Protein AF-A0A3Q1EPS0-F1 (afdb_monomer_lite)

Organism: NCBI:txid80966

Radius of gyration: 19.18 Å; chains: 1; bounding box: 44×31×56 Å

pLDDT: mean 75.46, std 14.69, range [42.28, 96.38]

InterPro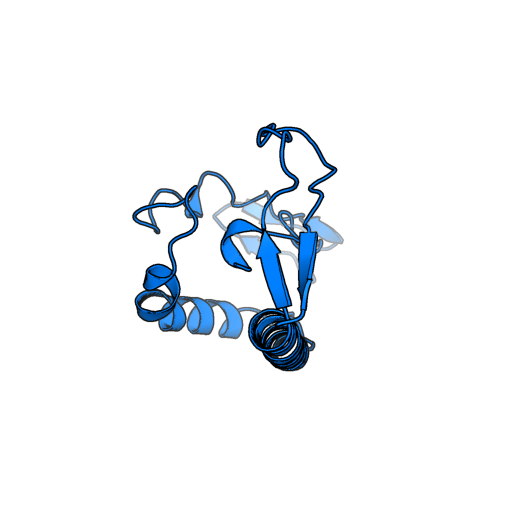 domains:
  IPR001128 Cytochrome P450 [PF00067] (1-113)
  IPR036396 Cytochrome P450 superfamily [G3DSA:1.10.630.10] (1-121)
  IPR036396 Cytochrome P450 superfamily [SSF48264] (2-107)
  IPR050182 Cytochrome P450 family 2 [PTHR24300] (1-102)

Foldseek 3Di:
DCQLPCVPQQPDKDFDCAFDADPNDTHHGGDIDTRDGCLPPPQPVPDPDRNDDDPVVCPPCVVVVVVVQVVDPPDDPCPVVCVVVCVVVVVVQVVFWDWDFDPPDDPDVPDPDGDIDTDGD

Structure (mmCIF, N/CA/C/O backbone):
data_AF-A0A3Q1EPS0-F1
#
_entry.id   AF-A0A3Q1EPS0-F1
#
loop_
_atom_site.group_PDB
_atom_site.id
_atom_site.type_symbol
_atom_site.label_atom_id
_atom_site.label_alt_id
_atom_site.label_comp_id
_atom_site.label_asym_id
_atom_site.label_entity_id
_atom_site.label_seq_id
_atom_site.pdbx_PDB_ins_code
_atom_site.Cartn_x
_atom_site.Cartn_y
_atom_site.Cartn_z
_atom_site.occupancy
_atom_site.B_iso_or_equiv
_atom_site.auth_seq_id
_atom_site.auth_comp_id
_atom_site.auth_asym_id
_atom_site.auth_atom_id
_atom_site.pdbx_PDB_model_num
ATOM 1 N N . ILE A 1 1 ? -4.065 -4.774 2.354 1.00 80.25 1 ILE A N 1
ATOM 2 C CA . ILE A 1 1 ? -4.183 -3.292 2.373 1.00 80.25 1 ILE A CA 1
ATOM 3 C C . ILE A 1 1 ? -3.358 -2.672 1.243 1.00 80.25 1 ILE A C 1
ATOM 5 O O . ILE A 1 1 ? -3.943 -2.051 0.368 1.00 80.25 1 ILE A O 1
ATOM 9 N N . GLN A 1 2 ? -2.041 -2.921 1.183 1.00 83.12 2 GLN A N 1
ATOM 10 C CA . GLN A 1 2 ? -1.134 -2.357 0.162 1.00 83.12 2 GLN A CA 1
ATOM 11 C C . GLN A 1 2 ? -1.601 -2.538 -1.302 1.00 83.12 2 GLN A C 1
ATOM 13 O O . GLN A 1 2 ? -1.490 -1.601 -2.086 1.00 83.12 2 GLN A O 1
ATOM 18 N N . ARG A 1 3 ? -2.182 -3.698 -1.661 1.00 81.81 3 ARG A N 1
ATOM 19 C CA . ARG A 1 3 ? -2.742 -3.963 -3.005 1.00 81.81 3 ARG A CA 1
ATOM 20 C C . ARG A 1 3 ? -3.853 -2.981 -3.386 1.00 81.81 3 ARG A C 1
ATOM 22 O O . ARG A 1 3 ? -3.781 -2.363 -4.440 1.00 81.81 3 ARG A O 1
ATOM 29 N N . LEU A 1 4 ? -4.867 -2.860 -2.527 1.00 80.25 4 LEU A N 1
ATOM 30 C CA . LEU A 1 4 ? -6.042 -2.028 -2.788 1.00 80.25 4 LEU A CA 1
ATOM 31 C C . LEU A 1 4 ? -5.697 -0.535 -2.726 1.00 80.25 4 LEU A C 1
ATOM 33 O O . LEU A 1 4 ? -6.197 0.241 -3.529 1.00 80.25 4 LEU A O 1
ATOM 37 N N . GLY A 1 5 ? -4.805 -0.142 -1.808 1.00 81.69 5 GLY A N 1
ATOM 38 C CA . GLY A 1 5 ? -4.353 1.245 -1.695 1.00 81.69 5 GLY A CA 1
ATOM 39 C C . GLY A 1 5 ? -3.581 1.733 -2.923 1.00 81.69 5 GLY A C 1
ATOM 40 O O . GLY A 1 5 ? -3.704 2.900 -3.272 1.00 81.69 5 GLY A O 1
ATOM 41 N N . ASN A 1 6 ? -2.809 0.851 -3.580 1.00 78.31 6 ASN A N 1
ATOM 42 C CA . ASN A 1 6 ? -2.019 1.126 -4.789 1.00 78.31 6 ASN A CA 1
ATOM 43 C C . ASN A 1 6 ? -1.419 2.549 -4.817 1.00 78.31 6 ASN A C 1
ATOM 45 O O . ASN A 1 6 ? -1.696 3.343 -5.717 1.00 78.31 6 ASN A O 1
ATOM 49 N N . VAL A 1 7 ? -0.636 2.868 -3.781 1.00 83.31 7 VAL A N 1
ATOM 50 C CA . VAL A 1 7 ? -0.164 4.231 -3.471 1.00 83.31 7 VAL A CA 1
ATOM 51 C C . VAL A 1 7 ? 0.796 4.815 -4.513 1.00 83.31 7 VAL A C 1
ATOM 53 O O . VAL A 1 7 ? 0.955 6.028 -4.586 1.00 83.31 7 VAL A O 1
ATOM 56 N N . VAL A 1 8 ? 1.412 3.972 -5.349 1.00 82.12 8 VAL A N 1
ATOM 57 C CA . VAL A 1 8 ? 2.263 4.397 -6.474 1.00 82.12 8 VAL A CA 1
ATOM 58 C C . VAL A 1 8 ? 1.763 3.726 -7.762 1.00 82.12 8 VAL A C 1
ATOM 60 O O . VAL A 1 8 ? 2.400 2.796 -8.261 1.00 82.12 8 VAL A O 1
ATOM 63 N N . PRO A 1 9 ? 0.616 4.163 -8.318 1.00 75.62 9 PRO A N 1
ATOM 64 C CA . PRO A 1 9 ? -0.085 3.428 -9.372 1.00 75.62 9 PRO A CA 1
ATOM 65 C C . PRO A 1 9 ? 0.685 3.369 -10.693 1.00 75.62 9 PRO A C 1
ATOM 67 O O . PRO A 1 9 ? 0.622 2.362 -11.388 1.00 75.62 9 PRO A O 1
ATOM 70 N N . MET A 1 10 ? 1.439 4.418 -11.028 1.00 77.88 10 MET A N 1
ATOM 71 C CA . MET A 1 10 ? 2.246 4.472 -12.254 1.00 77.88 10 MET A CA 1
ATOM 72 C C . MET A 1 10 ? 3.684 3.973 -12.046 1.00 77.88 10 MET A C 1
ATOM 74 O O . MET A 1 10 ? 4.472 3.955 -12.986 1.00 77.88 10 MET A O 1
ATOM 78 N N . GLY A 1 11 ? 4.067 3.588 -10.825 1.00 78.38 11 GLY A N 1
ATOM 79 C CA . GLY A 1 11 ? 5.461 3.287 -10.497 1.00 78.38 11 GLY A CA 1
ATOM 80 C C . GLY A 1 11 ? 6.417 4.457 -10.777 1.00 78.38 11 GLY A C 1
ATOM 81 O O . GLY A 1 11 ? 6.017 5.615 -10.897 1.00 78.38 11 GLY A O 1
ATOM 82 N N . PHE A 1 12 ? 7.707 4.141 -10.897 1.00 81.75 12 PHE A N 1
ATOM 83 C CA . PHE A 1 12 ? 8.740 5.122 -11.230 1.00 81.75 12 PHE A CA 1
ATOM 84 C C . PHE A 1 12 ? 9.115 5.056 -12.718 1.00 81.75 12 PHE A C 1
ATOM 86 O O . PHE A 1 12 ? 9.228 3.945 -13.255 1.00 81.75 12 PHE A O 1
ATOM 93 N N . PRO A 1 13 ? 9.375 6.209 -13.367 1.00 83.69 13 PRO A N 1
ATOM 94 C CA . PRO A 1 13 ? 9.856 6.238 -14.739 1.00 83.69 13 PRO A CA 1
ATOM 95 C C . PRO A 1 13 ? 11.122 5.394 -14.900 1.00 83.69 13 PRO A C 1
ATOM 97 O O . PRO A 1 13 ? 12.066 5.477 -14.107 1.00 83.69 13 PRO A O 1
ATOM 100 N N . LYS A 1 14 ? 11.161 4.592 -15.962 1.00 82.38 14 LYS A N 1
ATOM 101 C CA . LYS A 1 14 ? 12.329 3.801 -16.358 1.00 82.38 14 LYS A CA 1
ATOM 102 C C . LYS A 1 14 ? 12.954 4.416 -17.604 1.00 82.38 14 LYS A C 1
ATOM 104 O O . LYS A 1 14 ? 12.287 5.097 -18.371 1.00 82.38 14 LYS A O 1
ATOM 109 N N . MET A 1 15 ? 14.239 4.171 -17.823 1.00 84.31 15 MET A N 1
ATOM 110 C CA . MET A 1 15 ? 14.938 4.600 -19.035 1.00 84.31 15 MET A CA 1
ATOM 111 C C . MET A 1 15 ? 15.750 3.434 -19.581 1.00 84.31 15 MET A C 1
ATOM 113 O O . MET A 1 15 ? 16.430 2.742 -18.818 1.00 84.31 15 MET A O 1
ATOM 117 N N . ALA A 1 16 ? 15.674 3.219 -20.894 1.00 84.38 16 ALA A N 1
ATOM 118 C CA . ALA A 1 16 ? 16.462 2.196 -21.562 1.00 84.38 16 ALA A CA 1
ATOM 119 C C . ALA A 1 16 ? 17.945 2.597 -21.585 1.00 84.38 16 ALA A C 1
ATOM 121 O O . ALA A 1 16 ? 18.313 3.664 -22.077 1.00 84.38 16 ALA A O 1
ATOM 122 N N . SER A 1 17 ? 18.805 1.728 -21.043 1.00 85.00 17 SER A N 1
ATOM 123 C CA . SER A 1 17 ? 20.262 1.932 -21.043 1.00 85.00 17 SER A CA 1
ATOM 124 C C . SER A 1 17 ? 20.893 1.655 -22.413 1.00 85.00 17 SER A C 1
ATOM 126 O O . SER A 1 17 ? 21.960 2.189 -22.717 1.00 85.00 17 SER A O 1
ATOM 128 N N . LYS A 1 18 ? 20.225 0.842 -23.235 1.00 88.19 18 LYS A N 1
ATOM 129 C CA . LYS A 1 18 ? 20.575 0.502 -24.614 1.00 88.19 18 LYS A CA 1
ATOM 130 C C . LYS A 1 18 ? 19.299 0.273 -25.417 1.00 88.19 18 LYS A C 1
ATOM 132 O O . LYS A 1 18 ? 18.254 0.010 -24.818 1.00 88.19 18 LYS A O 1
ATOM 137 N N . ASP A 1 19 ? 19.416 0.329 -26.735 1.00 90.50 19 ASP A N 1
ATOM 138 C CA . ASP A 1 19 ? 18.331 -0.026 -27.644 1.00 90.50 19 ASP A CA 1
ATOM 139 C C . ASP A 1 19 ? 17.860 -1.449 -27.335 1.00 90.50 19 ASP A C 1
ATOM 141 O O . ASP A 1 19 ? 18.661 -2.381 -27.207 1.00 90.50 19 ASP A O 1
ATOM 145 N N . SER A 1 20 ? 16.560 -1.603 -27.114 1.00 86.94 20 SER A N 1
ATOM 146 C CA . SER A 1 20 ? 15.974 -2.867 -26.676 1.00 86.94 20 SER A CA 1
ATOM 147 C C . SER A 1 20 ? 14.589 -3.047 -27.269 1.00 86.94 20 SER A C 1
ATOM 149 O O . SER A 1 20 ? 13.907 -2.071 -27.562 1.00 86.94 20 SER A O 1
ATOM 151 N N . THR A 1 21 ? 14.168 -4.296 -27.439 1.00 86.06 21 THR A N 1
ATOM 152 C CA . THR A 1 21 ? 12.806 -4.614 -27.874 1.00 86.06 21 THR A CA 1
ATOM 153 C C . THR A 1 21 ? 12.053 -5.203 -26.693 1.00 86.06 21 THR A C 1
ATOM 155 O O . THR A 1 21 ? 12.538 -6.145 -26.065 1.00 86.06 21 THR A O 1
ATOM 158 N N . LEU A 1 22 ? 10.887 -4.648 -26.370 1.00 80.44 22 LEU A N 1
ATOM 159 C CA . LEU A 1 22 ? 10.027 -5.120 -25.286 1.00 80.44 22 LEU A CA 1
ATOM 160 C C . LEU A 1 22 ? 8.612 -5.315 -25.827 1.00 80.44 22 LEU A C 1
ATOM 162 O O . LEU A 1 22 ? 8.025 -4.382 -26.367 1.00 80.44 22 LEU A O 1
ATOM 166 N N . GLY A 1 23 ? 8.066 -6.528 -25.699 1.00 78.25 23 GLY A N 1
ATOM 167 C CA . GLY A 1 23 ? 6.697 -6.829 -26.143 1.00 78.25 23 GLY A CA 1
ATOM 168 C C . GLY A 1 23 ? 6.445 -6.563 -27.633 1.00 78.25 23 GLY A C 1
ATOM 169 O O . GLY A 1 23 ? 5.347 -6.159 -27.992 1.00 78.25 23 GLY A O 1
ATOM 170 N N . GLY A 1 24 ? 7.469 -6.718 -28.481 1.00 84.38 24 GLY A N 1
ATOM 171 C CA . GLY A 1 24 ? 7.402 -6.420 -29.919 1.00 84.38 24 GLY A CA 1
ATOM 172 C C . GLY A 1 24 ? 7.672 -4.957 -30.300 1.00 84.38 24 GLY A C 1
ATOM 173 O O . GLY A 1 24 ? 7.784 -4.658 -31.483 1.00 84.38 24 GLY A O 1
ATOM 174 N N . TYR A 1 25 ? 7.842 -4.051 -29.330 1.00 84.06 25 TYR A N 1
ATOM 175 C CA . TYR A 1 25 ? 8.111 -2.632 -29.580 1.00 84.06 25 TYR A CA 1
ATOM 176 C C . TYR A 1 25 ? 9.592 -2.294 -29.420 1.00 84.06 25 TYR A C 1
ATOM 178 O O . TYR A 1 25 ? 10.215 -2.669 -28.423 1.00 84.06 25 TYR A O 1
ATOM 186 N N . PHE A 1 26 ? 10.141 -1.529 -30.367 1.00 89.25 26 PHE A N 1
ATOM 187 C CA . PHE A 1 26 ? 11.502 -1.002 -30.284 1.00 89.25 26 PHE A CA 1
ATOM 188 C C . PHE A 1 26 ? 11.570 0.214 -29.345 1.00 89.25 26 PHE A C 1
ATOM 190 O O . PHE A 1 26 ? 10.859 1.206 -29.522 1.00 89.25 26 PHE A O 1
ATOM 197 N N . ILE A 1 27 ? 12.442 0.141 -28.339 1.00 87.06 27 ILE A N 1
ATOM 198 C CA . ILE A 1 27 ? 12.685 1.184 -27.343 1.00 87.06 27 ILE A CA 1
ATOM 199 C C . ILE A 1 27 ? 14.120 1.696 -27.521 1.00 87.06 27 ILE A C 1
ATOM 201 O O . ILE A 1 27 ? 15.063 0.985 -27.153 1.00 87.06 27 ILE A O 1
ATOM 205 N N . PRO A 1 28 ? 14.303 2.925 -28.037 1.00 87.56 28 PRO A N 1
ATOM 206 C CA . PRO A 1 28 ? 15.626 3.503 -28.192 1.00 87.56 28 PRO A CA 1
ATOM 207 C C . PRO A 1 28 ? 16.228 3.887 -26.836 1.00 87.56 28 PRO A C 1
ATOM 209 O O . PRO A 1 28 ? 15.529 4.275 -25.890 1.00 87.56 28 PRO A O 1
ATOM 212 N N . LYS A 1 29 ? 17.556 3.820 -26.761 1.00 83.25 29 LYS A N 1
ATOM 213 C CA . LYS A 1 29 ? 18.377 4.381 -25.689 1.00 83.25 29 LYS A CA 1
ATOM 214 C C . LYS A 1 29 ? 17.977 5.844 -25.494 1.00 83.25 29 LYS A C 1
ATOM 216 O O . LYS A 1 29 ? 17.747 6.547 -26.464 1.00 83.25 29 LYS A O 1
ATOM 221 N N . VAL A 1 30 ? 17.874 6.285 -24.240 1.00 78.38 30 VAL A N 1
ATOM 222 C CA . VAL A 1 30 ? 17.384 7.611 -23.786 1.00 78.38 30 VAL A CA 1
ATOM 223 C C . VAL A 1 30 ? 15.867 7.829 -23.739 1.00 78.38 30 VAL A C 1
ATOM 225 O O . VAL A 1 30 ? 15.426 8.803 -23.124 1.00 78.38 30 VAL A O 1
ATOM 228 N N . LYS A 1 31 ? 15.036 6.924 -24.272 1.00 79.00 31 LYS A N 1
ATOM 229 C CA . LYS A 1 31 ? 13.581 7.051 -24.100 1.00 79.00 31 LYS A CA 1
ATOM 230 C C . LYS A 1 31 ? 13.184 6.716 -22.660 1.00 79.00 31 LYS A C 1
ATOM 232 O O . LYS A 1 31 ? 13.464 5.623 -22.159 1.00 79.00 31 LYS A O 1
ATOM 237 N N . LYS A 1 32 ? 12.525 7.669 -21.991 1.00 76.75 32 LYS A N 1
ATOM 238 C CA . LYS A 1 32 ? 11.848 7.430 -20.712 1.00 76.75 32 LYS A CA 1
ATOM 239 C C . LYS A 1 32 ? 10.545 6.684 -20.992 1.00 76.75 32 LYS A C 1
ATOM 241 O O . LYS A 1 32 ? 9.765 7.097 -21.845 1.00 76.75 32 LYS A O 1
ATOM 246 N N . TYR A 1 33 ? 10.330 5.593 -20.278 1.00 76.50 33 TYR A N 1
ATOM 247 C CA . TYR A 1 33 ? 9.107 4.810 -20.299 1.00 76.50 33 TYR A CA 1
ATOM 248 C C . TYR A 1 33 ? 8.464 4.887 -18.917 1.00 76.50 33 TYR A C 1
ATOM 250 O O . TYR A 1 33 ? 9.073 4.484 -17.920 1.00 76.50 33 TYR A O 1
ATOM 258 N N . GLN A 1 34 ? 7.246 5.417 -18.866 1.00 76.19 34 GLN A N 1
ATOM 259 C CA . GLN A 1 34 ? 6.404 5.349 -17.683 1.00 76.19 34 GLN A CA 1
ATOM 260 C C . GLN A 1 34 ? 5.527 4.096 -17.801 1.00 76.19 34 GLN A C 1
ATOM 262 O O . GLN A 1 34 ? 4.894 3.919 -18.840 1.00 76.19 34 GLN A O 1
ATOM 267 N N . PRO A 1 35 ? 5.491 3.220 -16.786 1.00 68.06 35 PRO A N 1
ATOM 268 C CA . PRO A 1 35 ? 4.505 2.151 -16.744 1.00 68.06 35 PRO A CA 1
ATOM 269 C C . PRO A 1 35 ? 3.093 2.741 -16.692 1.00 68.06 35 PRO A C 1
ATOM 271 O O . PRO A 1 35 ? 2.805 3.577 -15.831 1.00 68.06 35 PRO A O 1
ATOM 274 N N . ASP A 1 36 ? 2.212 2.277 -17.574 1.00 65.44 36 ASP A N 1
ATOM 275 C CA . ASP A 1 36 ? 0.784 2.563 -17.453 1.00 65.44 36 ASP A CA 1
ATOM 276 C C . ASP A 1 36 ? 0.237 1.913 -16.176 1.00 65.44 36 ASP A C 1
ATOM 278 O O . ASP A 1 36 ? 0.684 0.838 -15.762 1.00 65.44 36 ASP A O 1
ATOM 282 N N . SER A 1 37 ? -0.731 2.574 -15.536 1.00 58.81 37 SER A N 1
ATOM 283 C CA . SER A 1 37 ? -1.355 2.067 -14.312 1.00 58.81 37 SER A CA 1
ATOM 284 C C . SER A 1 37 ? -1.954 0.676 -14.563 1.00 58.81 37 SER A C 1
ATOM 286 O O . SER A 1 37 ? -2.840 0.538 -15.408 1.00 58.81 37 SER A O 1
ATOM 288 N N . PRO A 1 38 ? -1.551 -0.366 -13.813 1.00 55.34 38 PRO A N 1
ATOM 289 C CA . PRO A 1 38 ? -2.049 -1.722 -14.021 1.00 55.34 38 PRO A CA 1
ATOM 290 C C . PRO A 1 38 ? -3.478 -1.937 -13.496 1.00 55.34 38 PRO A C 1
ATOM 292 O O . PRO A 1 38 ? -3.920 -3.086 -13.470 1.00 55.34 38 PRO A O 1
ATOM 295 N N . ARG A 1 39 ? -4.182 -0.877 -13.048 1.00 52.38 39 ARG A N 1
ATOM 296 C CA . ARG A 1 39 ? -5.470 -0.972 -12.330 1.00 52.38 39 ARG A CA 1
ATOM 297 C C . ARG A 1 39 ? -6.486 -1.867 -13.037 1.00 52.38 39 ARG A C 1
ATOM 299 O O . ARG A 1 39 ? -7.078 -2.696 -12.361 1.00 52.38 39 ARG A O 1
ATOM 306 N N . ASP A 1 40 ? -6.585 -1.796 -14.362 1.00 50.16 40 ASP A N 1
ATOM 307 C CA . ASP A 1 40 ? -7.703 -2.449 -15.053 1.00 50.16 40 ASP A CA 1
ATOM 308 C C . ASP A 1 40 ? -7.323 -3.768 -15.744 1.00 50.16 40 ASP A C 1
ATOM 310 O O . ASP A 1 40 ? -8.129 -4.691 -15.811 1.00 50.16 40 ASP A O 1
ATOM 314 N N . LYS A 1 41 ? -6.088 -3.905 -16.250 1.00 50.25 41 LYS A N 1
ATOM 315 C CA . LYS A 1 41 ? -5.743 -5.013 -17.169 1.00 50.25 41 LYS A CA 1
ATOM 316 C C . LYS A 1 41 ? -5.133 -6.245 -16.500 1.00 50.25 41 LYS A C 1
ATOM 318 O O . LYS A 1 41 ? -5.389 -7.357 -16.947 1.00 50.25 41 LYS A O 1
ATOM 323 N N . CYS A 1 42 ? -4.340 -6.071 -15.443 1.00 53.31 42 CYS A N 1
ATOM 324 C CA . CYS A 1 42 ? -3.726 -7.203 -14.734 1.00 53.31 42 CYS A CA 1
ATOM 325 C C . CYS A 1 42 ? -4.574 -7.681 -13.551 1.00 53.31 42 CYS A C 1
ATOM 327 O O . CYS A 1 42 ? -4.484 -8.841 -13.169 1.00 53.31 42 CYS A O 1
ATOM 329 N N . GLN A 1 43 ? -5.402 -6.811 -12.961 1.00 58.00 43 GLN A N 1
ATOM 330 C CA . GLN A 1 43 ? -6.101 -7.161 -11.723 1.00 58.00 43 GLN A CA 1
ATOM 331 C C . GLN A 1 43 ? -7.330 -8.055 -11.939 1.00 58.00 43 GLN A C 1
ATOM 333 O O . GLN A 1 43 ? -7.571 -8.937 -11.120 1.00 58.00 43 GLN A O 1
ATOM 338 N N . ALA A 1 44 ? -8.081 -7.873 -13.030 1.00 61.03 44 ALA A N 1
ATOM 339 C CA . ALA A 1 44 ? -9.336 -8.598 -13.250 1.00 61.03 44 ALA A CA 1
ATOM 340 C C . ALA A 1 44 ? -9.145 -10.105 -13.501 1.00 61.03 44 ALA A C 1
ATOM 342 O O . ALA A 1 44 ? -9.943 -10.910 -13.037 1.00 61.03 44 ALA A O 1
ATOM 343 N N . ASN A 1 45 ? -8.070 -10.494 -14.193 1.00 65.12 45 ASN A N 1
ATOM 344 C CA . ASN A 1 45 ? -7.819 -11.898 -14.542 1.00 65.12 45 ASN A CA 1
ATOM 345 C C . ASN A 1 45 ? -7.039 -12.668 -13.465 1.00 65.12 45 ASN A C 1
ATOM 347 O O . ASN A 1 45 ? -6.965 -13.892 -13.525 1.00 65.12 45 ASN A O 1
ATOM 351 N N . GLU A 1 46 ? -6.425 -11.970 -12.507 1.00 67.69 46 GLU A N 1
ATOM 352 C CA . GLU A 1 46 ? -5.554 -12.583 -11.495 1.00 67.69 46 GLU A CA 1
ATOM 353 C C . GLU A 1 46 ? -6.193 -12.674 -10.105 1.00 67.69 46 GLU A C 1
ATOM 355 O O . GLU A 1 46 ? -5.713 -13.448 -9.282 1.00 67.69 46 GLU A O 1
ATOM 360 N N . TRP A 1 47 ? -7.251 -11.906 -9.819 1.00 71.88 47 TRP A N 1
ATOM 361 C CA . TRP A 1 47 ? -7.840 -11.814 -8.481 1.00 71.88 47 TRP A CA 1
ATOM 362 C C . TRP A 1 47 ? -9.349 -12.057 -8.521 1.00 71.88 47 TRP A C 1
ATOM 364 O O . TRP A 1 47 ? -10.050 -11.420 -9.298 1.00 71.88 47 TRP A O 1
ATOM 374 N N . ALA A 1 48 ? -9.861 -12.908 -7.625 1.00 77.62 48 ALA A N 1
ATOM 375 C CA . ALA A 1 48 ? -11.294 -13.221 -7.549 1.00 77.62 48 ALA A CA 1
ATOM 376 C C . ALA A 1 48 ? -12.158 -11.981 -7.246 1.00 77.62 48 ALA A C 1
ATOM 378 O O . ALA A 1 48 ? -13.222 -11.796 -7.828 1.00 77.62 48 ALA A O 1
ATOM 379 N N . THR A 1 49 ? -11.685 -11.106 -6.351 1.00 81.88 49 THR A N 1
ATOM 380 C CA . THR A 1 49 ? -12.329 -9.822 -6.024 1.00 81.88 49 THR A CA 1
ATOM 381 C C . THR A 1 49 ? -11.324 -8.662 -6.145 1.00 81.88 49 THR A C 1
ATOM 383 O O . THR A 1 49 ? -10.686 -8.295 -5.148 1.00 81.88 49 THR A O 1
ATOM 386 N N . PRO A 1 50 ? -11.120 -8.092 -7.349 1.00 76.12 50 PRO A N 1
ATOM 387 C CA . PRO A 1 50 ? -10.071 -7.100 -7.592 1.00 76.12 50 PRO A CA 1
ATOM 388 C C . PRO A 1 50 ? -10.350 -5.767 -6.887 1.00 76.12 50 PRO A C 1
ATOM 390 O O . PRO A 1 50 ? -9.456 -5.230 -6.231 1.00 76.12 50 PRO A O 1
ATOM 393 N N . ASP A 1 51 ? -11.591 -5.288 -6.904 1.00 81.12 51 ASP A N 1
ATOM 394 C CA . ASP A 1 51 ? -11.949 -3.977 -6.341 1.00 81.12 51 ASP A CA 1
ATOM 395 C C . ASP A 1 51 ? -12.281 -4.008 -4.845 1.00 81.12 51 ASP A C 1
ATOM 397 O O . ASP A 1 51 ? -12.424 -2.966 -4.206 1.00 81.12 51 ASP A O 1
ATOM 401 N N . ALA A 1 52 ? -12.386 -5.203 -4.259 1.00 83.44 52 ALA A N 1
ATOM 402 C CA . ALA A 1 52 ? -12.720 -5.370 -2.853 1.00 83.44 52 ALA A CA 1
ATOM 403 C C . ALA A 1 52 ? -11.477 -5.621 -1.990 1.00 83.44 52 ALA A C 1
ATOM 405 O O . ALA A 1 52 ? -10.503 -6.273 -2.391 1.00 83.44 52 ALA A O 1
ATOM 406 N N . PHE A 1 53 ? -11.530 -5.137 -0.749 1.00 84.69 53 PHE A N 1
ATOM 407 C CA . PHE A 1 53 ? -10.586 -5.563 0.274 1.00 84.69 53 PHE A CA 1
ATOM 408 C C . PHE A 1 53 ? -10.920 -6.998 0.694 1.00 84.69 53 PHE A C 1
ATOM 410 O O . PHE A 1 53 ? -11.922 -7.226 1.362 1.00 84.69 53 PHE A O 1
ATOM 417 N N . ASN A 1 54 ? -10.065 -7.946 0.308 1.00 84.12 54 ASN A N 1
ATOM 418 C CA . ASN A 1 54 ? -10.167 -9.349 0.694 1.00 84.12 54 ASN A CA 1
ATOM 419 C C . ASN A 1 54 ? -8.844 -9.793 1.360 1.00 84.12 54 ASN A C 1
ATOM 421 O O . ASN A 1 54 ? -7.800 -9.745 0.695 1.00 84.12 54 ASN A O 1
ATOM 425 N N . PRO A 1 55 ? -8.840 -10.156 2.657 1.00 82.62 55 PRO A N 1
ATOM 426 C CA . PRO A 1 55 ? -7.635 -10.591 3.361 1.00 82.62 55 PRO A CA 1
ATOM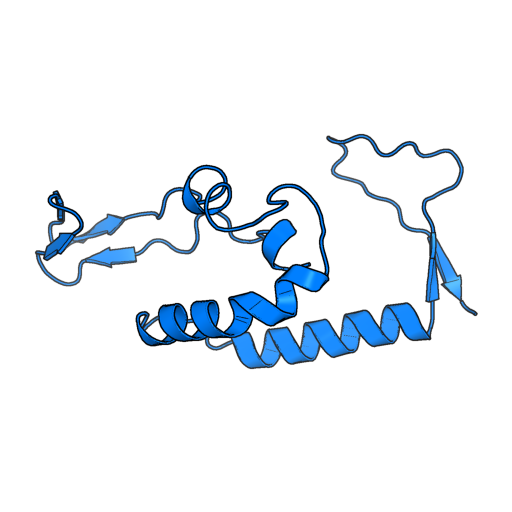 427 C C . PRO A 1 55 ? -7.092 -11.948 2.880 1.00 82.62 55 PRO A C 1
ATOM 429 O O . PRO A 1 55 ? -5.874 -12.129 2.918 1.00 82.62 55 PRO A O 1
ATOM 432 N N . ASP A 1 56 ? -7.929 -12.841 2.342 1.00 82.56 56 ASP A N 1
ATOM 433 C CA . ASP A 1 56 ? -7.528 -14.194 1.907 1.00 82.56 56 ASP A CA 1
ATOM 434 C C . ASP A 1 56 ? -6.569 -14.171 0.707 1.00 82.56 56 ASP A C 1
ATOM 436 O O . ASP A 1 56 ? -5.762 -15.077 0.495 1.00 82.56 56 ASP A O 1
ATOM 440 N N . HIS A 1 57 ? -6.568 -13.066 -0.040 1.00 77.75 57 HIS A N 1
ATOM 441 C CA . HIS A 1 57 ? -5.651 -12.809 -1.150 1.00 77.75 57 HIS A CA 1
ATOM 442 C C . HIS A 1 57 ? -4.168 -12.707 -0.732 1.00 77.75 57 HIS A C 1
ATOM 444 O O . HIS A 1 57 ? -3.293 -12.630 -1.596 1.00 77.75 57 HIS A O 1
ATOM 450 N N . GLN A 1 58 ? -3.850 -12.680 0.567 1.00 69.56 58 GLN A N 1
ATOM 451 C CA . GLN A 1 58 ? -2.464 -12.633 1.045 1.00 69.56 58 GLN A CA 1
ATOM 452 C C . GLN A 1 58 ? -1.741 -13.986 0.961 1.00 69.56 58 GLN A C 1
ATOM 454 O O . GLN A 1 58 ? -0.525 -13.990 0.789 1.00 69.56 58 GLN A O 1
ATOM 459 N N . GLY A 1 59 ? -2.459 -15.112 1.067 1.00 58.78 59 GLY A N 1
ATOM 460 C CA . GLY A 1 59 ? -1.854 -16.445 1.189 1.00 58.78 59 GLY A CA 1
ATOM 461 C C . GLY A 1 59 ? -1.450 -17.089 -0.141 1.00 58.78 59 GLY A C 1
ATOM 462 O O . GLY A 1 59 ? -0.339 -17.589 -0.267 1.00 58.78 59 GLY A O 1
ATOM 463 N N . SER A 1 60 ? -2.319 -17.048 -1.155 1.00 53.91 60 SER A N 1
ATOM 464 C CA . SER A 1 60 ? -2.150 -17.815 -2.404 1.00 53.91 60 SER A CA 1
ATOM 465 C C . SER A 1 60 ? -1.275 -17.140 -3.470 1.00 53.91 60 SER A C 1
ATOM 467 O O . SER A 1 60 ? -0.711 -17.815 -4.324 1.00 53.91 60 SER A O 1
ATOM 469 N N . HIS A 1 61 ? -1.126 -15.812 -3.434 1.00 53.12 61 HIS A N 1
ATOM 470 C CA . HIS A 1 61 ? -0.383 -15.044 -4.448 1.00 53.12 61 HIS A CA 1
ATOM 471 C C . HIS A 1 61 ? 0.941 -14.445 -3.944 1.00 53.12 61 HIS A C 1
ATOM 473 O O . HIS A 1 61 ? 1.669 -13.808 -4.718 1.00 53.12 61 HIS A O 1
ATOM 479 N N . ALA A 1 62 ? 1.291 -14.659 -2.670 1.00 50.44 62 ALA A N 1
ATOM 480 C CA . ALA A 1 62 ? 2.575 -14.234 -2.113 1.00 50.44 62 ALA A CA 1
ATOM 481 C C . ALA A 1 62 ? 3.761 -14.844 -2.883 1.00 50.44 62 ALA A C 1
ATOM 483 O O . ALA A 1 62 ? 4.719 -14.129 -3.177 1.00 50.44 62 ALA A O 1
ATOM 484 N N . GLU A 1 63 ? 3.659 -16.107 -3.309 1.00 46.00 63 GLU A N 1
ATOM 485 C CA . GLU A 1 63 ? 4.698 -16.794 -4.093 1.00 46.00 63 GLU A CA 1
ATOM 486 C C . GLU A 1 63 ? 4.951 -16.143 -5.463 1.00 46.00 63 GLU A C 1
ATOM 488 O O . GLU A 1 63 ? 6.096 -15.998 -5.892 1.00 46.00 63 GLU A O 1
ATOM 493 N N . ARG A 1 64 ? 3.911 -15.645 -6.143 1.00 50.44 64 ARG A N 1
ATOM 494 C CA . ARG A 1 64 ? 4.055 -15.039 -7.481 1.00 50.44 64 ARG A CA 1
ATOM 495 C C . ARG A 1 64 ? 4.607 -13.610 -7.429 1.00 50.44 64 ARG A C 1
ATOM 497 O O . ARG A 1 64 ? 5.374 -13.207 -8.304 1.00 50.44 64 ARG A O 1
ATOM 504 N N . SER A 1 65 ? 4.277 -12.862 -6.373 1.00 51.69 65 SER A N 1
ATOM 505 C CA . SER A 1 65 ? 4.867 -11.544 -6.081 1.00 51.69 65 SER A CA 1
ATOM 506 C C . SER A 1 65 ? 6.385 -11.632 -5.878 1.00 51.69 65 SER A C 1
ATOM 508 O O . SER A 1 65 ? 7.122 -10.765 -6.350 1.00 51.69 65 SER A O 1
ATOM 510 N N . ILE A 1 66 ? 6.868 -12.703 -5.239 1.00 46.84 66 ILE A N 1
ATOM 511 C CA . ILE A 1 66 ? 8.301 -12.949 -5.025 1.00 46.84 66 ILE A CA 1
ATOM 512 C C . ILE A 1 66 ? 9.022 -13.163 -6.366 1.00 46.84 66 ILE A C 1
ATOM 514 O O . ILE A 1 66 ? 10.067 -12.555 -6.598 1.00 46.84 66 ILE A O 1
ATOM 518 N N . ASN A 1 67 ? 8.419 -13.907 -7.296 1.00 42.28 67 ASN A N 1
ATOM 519 C CA . ASN A 1 67 ? 9.012 -14.186 -8.609 1.00 42.28 67 ASN A CA 1
ATOM 520 C C . ASN A 1 67 ? 9.166 -12.929 -9.486 1.00 42.28 67 ASN A C 1
ATOM 522 O O . ASN A 1 67 ? 10.180 -12.762 -10.163 1.00 42.28 67 ASN A O 1
ATOM 526 N N . ASN A 1 68 ? 8.224 -11.983 -9.414 1.00 48.91 68 ASN A N 1
ATOM 527 C CA . ASN A 1 68 ? 8.331 -10.711 -10.143 1.00 48.91 68 ASN A CA 1
ATOM 528 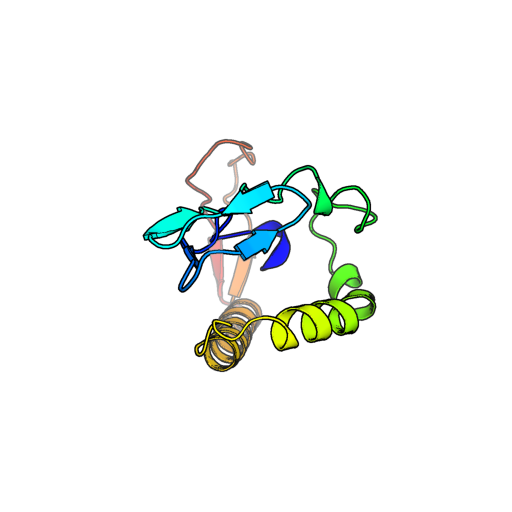C C . ASN A 1 68 ? 9.366 -9.746 -9.534 1.00 48.91 68 ASN A C 1
ATOM 530 O O . ASN A 1 68 ? 9.957 -8.939 -10.255 1.00 48.91 68 ASN A O 1
ATOM 534 N N . ARG A 1 69 ? 9.622 -9.824 -8.220 1.00 49.81 69 ARG A N 1
ATOM 535 C CA . ARG A 1 69 ? 10.645 -9.001 -7.544 1.00 49.81 69 ARG A CA 1
ATOM 536 C C . ARG A 1 69 ? 12.057 -9.398 -7.949 1.00 49.81 69 ARG A C 1
ATOM 538 O O . ARG A 1 69 ? 12.897 -8.521 -8.131 1.00 49.81 69 ARG A O 1
ATOM 545 N N . LEU A 1 70 ? 12.292 -10.696 -8.143 1.00 45.38 70 LEU A N 1
ATOM 546 C CA . LEU A 1 70 ? 13.582 -11.233 -8.584 1.00 45.38 70 LEU A CA 1
ATOM 547 C C . LEU A 1 70 ? 13.944 -10.805 -10.019 1.00 45.38 70 LEU A C 1
ATOM 549 O O . LEU A 1 70 ? 15.123 -10.734 -10.357 1.00 45.38 70 LEU A O 1
ATOM 553 N N . LEU A 1 71 ? 12.958 -10.440 -10.848 1.00 52.38 71 LEU A N 1
ATOM 554 C CA . LEU A 1 71 ? 13.184 -9.960 -12.217 1.00 52.38 71 LEU A CA 1
ATOM 555 C C . LEU A 1 71 ? 13.592 -8.478 -12.309 1.00 52.38 71 LEU A C 1
ATOM 557 O O . LEU A 1 71 ? 14.012 -8.020 -13.374 1.00 52.38 71 LEU A O 1
ATOM 561 N N . CYS A 1 72 ? 13.477 -7.698 -11.228 1.00 61.81 72 CYS A N 1
ATOM 562 C CA . CYS A 1 72 ? 13.674 -6.250 -11.270 1.00 61.81 72 CYS A CA 1
ATOM 563 C C . CYS A 1 72 ? 14.876 -5.809 -10.423 1.00 61.81 72 CYS A C 1
ATOM 565 O O . CYS A 1 72 ? 14.792 -5.705 -9.204 1.00 61.81 72 CYS A O 1
ATOM 567 N N . LYS A 1 73 ? 15.977 -5.412 -11.080 1.00 69.25 73 LYS A N 1
ATOM 568 C CA . LYS A 1 73 ? 17.174 -4.840 -10.421 1.00 69.25 73 LYS A CA 1
ATOM 569 C C . LYS A 1 73 ? 16.907 -3.555 -9.614 1.00 69.25 73 LYS A C 1
ATOM 571 O O . LYS A 1 73 ? 17.784 -3.103 -8.890 1.00 69.25 73 LYS A O 1
ATOM 576 N N . ARG A 1 74 ? 15.729 -2.938 -9.768 1.00 76.00 74 ARG A N 1
ATOM 577 C CA . ARG A 1 74 ? 15.303 -1.714 -9.066 1.00 76.00 74 ARG A CA 1
ATOM 578 C C . ARG A 1 74 ? 14.091 -1.964 -8.163 1.00 76.00 74 ARG A C 1
ATOM 580 O O . ARG A 1 74 ? 13.165 -1.156 -8.138 1.00 76.00 74 ARG A O 1
ATOM 587 N N . VAL A 1 75 ? 14.054 -3.107 -7.477 1.00 80.69 75 VAL A N 1
ATOM 588 C CA . VAL A 1 75 ? 13.075 -3.330 -6.403 1.00 80.69 75 VAL A CA 1
ATOM 589 C C . VAL A 1 75 ? 13.310 -2.323 -5.268 1.00 80.69 75 VAL A C 1
ATOM 591 O O . VAL A 1 75 ? 14.428 -1.841 -5.079 1.00 80.69 75 VAL A O 1
ATOM 594 N N . CYS A 1 76 ? 12.252 -1.962 -4.539 1.00 83.56 76 CYS A N 1
ATOM 595 C CA . CYS A 1 76 ? 12.348 -0.998 -3.447 1.00 83.56 76 CYS A CA 1
ATOM 596 C C . CYS A 1 76 ? 13.273 -1.533 -2.346 1.00 83.56 76 CYS A C 1
ATOM 598 O O . CYS A 1 76 ? 12.935 -2.502 -1.670 1.00 83.56 76 CYS A O 1
ATOM 600 N N . ILE A 1 77 ? 14.419 -0.880 -2.133 1.00 89.31 77 ILE A N 1
ATOM 601 C CA . ILE A 1 77 ? 15.357 -1.248 -1.061 1.00 89.31 77 ILE A CA 1
ATOM 602 C C . ILE A 1 77 ? 14.716 -1.110 0.329 1.00 89.31 77 ILE A C 1
ATOM 604 O O . ILE A 1 77 ? 14.997 -1.895 1.232 1.00 89.31 77 ILE A O 1
ATOM 608 N N . GLY A 1 78 ? 13.788 -0.158 0.471 1.00 88.62 78 GLY A N 1
ATOM 609 C CA . GLY A 1 78 ? 13.016 0.077 1.687 1.00 88.62 78 GLY A CA 1
ATOM 610 C C . GLY A 1 78 ? 11.899 -0.934 1.928 1.00 88.62 78 GLY A C 1
ATOM 611 O O . GLY A 1 78 ? 11.194 -0.807 2.917 1.00 88.62 78 GLY A O 1
ATOM 612 N N . GLU A 1 79 ? 11.709 -1.941 1.071 1.00 87.00 79 GLU A N 1
ATOM 613 C CA . GLU A 1 79 ? 10.608 -2.894 1.217 1.00 87.00 79 GLU A CA 1
ATOM 614 C C . GLU A 1 79 ? 10.596 -3.589 2.589 1.00 87.00 79 GLU A C 1
ATOM 616 O O . GLU A 1 79 ? 9.549 -3.681 3.234 1.00 87.00 79 GLU A O 1
ATOM 621 N N . ARG A 1 80 ? 11.749 -4.091 3.041 1.00 86.88 80 ARG A N 1
ATOM 622 C CA . ARG A 1 80 ? 11.828 -4.804 4.324 1.00 86.88 80 ARG A CA 1
ATOM 623 C C . ARG A 1 80 ? 11.486 -3.879 5.489 1.00 86.88 80 ARG A C 1
ATOM 625 O O . ARG A 1 80 ? 10.758 -4.291 6.387 1.00 86.88 80 ARG A O 1
ATOM 632 N N . LEU A 1 81 ? 11.974 -2.640 5.430 1.00 94.12 81 LEU A N 1
ATOM 633 C CA . LEU A 1 81 ? 11.696 -1.613 6.428 1.00 94.12 81 LEU A CA 1
ATOM 634 C C . LEU A 1 81 ? 10.209 -1.246 6.429 1.00 94.12 81 LEU A C 1
ATOM 636 O O . LEU A 1 81 ? 9.557 -1.372 7.457 1.00 94.12 81 LEU A O 1
ATOM 640 N N . ALA A 1 82 ? 9.643 -0.932 5.263 1.00 89.94 82 ALA A N 1
ATOM 641 C CA . ALA A 1 82 ? 8.234 -0.586 5.115 1.00 89.94 82 ALA A CA 1
ATOM 642 C C . ALA A 1 82 ? 7.296 -1.714 5.578 1.00 89.94 82 ALA A C 1
ATOM 644 O O . ALA A 1 82 ? 6.231 -1.444 6.124 1.00 89.94 82 ALA A O 1
ATOM 645 N N . ARG A 1 83 ? 7.669 -2.990 5.386 1.00 89.00 83 ARG A N 1
ATOM 646 C CA . ARG A 1 83 ? 6.893 -4.129 5.905 1.00 89.00 83 ARG A CA 1
ATOM 647 C C . ARG A 1 83 ? 6.897 -4.164 7.433 1.00 89.00 83 ARG A C 1
ATOM 649 O O . ARG A 1 83 ? 5.850 -4.416 8.022 1.00 89.00 83 ARG A O 1
ATOM 656 N N . MET A 1 84 ? 8.051 -3.925 8.052 1.00 93.12 84 MET A N 1
ATOM 657 C CA . MET A 1 84 ? 8.184 -3.890 9.507 1.00 93.12 84 MET A CA 1
ATOM 658 C C . MET A 1 84 ? 7.430 -2.700 10.102 1.00 93.12 84 MET A C 1
ATOM 660 O O . MET A 1 84 ? 6.629 -2.886 11.010 1.00 93.12 84 MET A O 1
ATOM 664 N N . GLU A 1 85 ? 7.628 -1.504 9.551 1.00 95.00 85 GLU A N 1
ATOM 665 C CA . GLU A 1 85 ? 6.927 -0.293 9.982 1.00 95.00 85 GLU A CA 1
ATOM 666 C C . GLU A 1 85 ? 5.417 -0.454 9.838 1.00 95.00 85 GLU A C 1
ATOM 668 O O . GLU A 1 85 ? 4.687 -0.237 10.801 1.00 95.00 85 GLU A O 1
ATOM 673 N N . LEU A 1 86 ? 4.935 -0.906 8.674 1.00 92.44 86 LEU A N 1
ATOM 674 C CA . LEU A 1 86 ? 3.504 -1.093 8.464 1.00 92.44 86 LEU A CA 1
ATOM 675 C C . LEU A 1 86 ? 2.921 -2.104 9.450 1.00 92.44 86 LEU A C 1
ATOM 677 O O . LEU A 1 86 ? 1.824 -1.878 9.946 1.00 92.44 86 LEU A O 1
ATOM 681 N N . PHE A 1 87 ? 3.635 -3.195 9.735 1.00 93.00 87 PHE A N 1
ATOM 682 C CA . PHE A 1 87 ? 3.192 -4.164 10.729 1.00 93.00 87 PHE A CA 1
ATOM 683 C C . PHE A 1 87 ? 3.093 -3.515 12.109 1.00 93.00 87 PHE A C 1
ATOM 685 O O . PHE A 1 87 ? 2.008 -3.500 12.675 1.00 93.00 87 PHE A O 1
ATOM 692 N N . LEU A 1 88 ? 4.181 -2.913 12.599 1.00 96.38 88 LEU A N 1
ATOM 693 C CA . LEU A 1 88 ? 4.246 -2.331 13.939 1.00 96.38 88 LEU A CA 1
ATOM 694 C C . LEU A 1 88 ? 3.221 -1.213 14.134 1.00 96.38 88 LEU A C 1
ATOM 696 O O . LEU A 1 88 ? 2.457 -1.250 15.092 1.00 96.38 88 LEU A O 1
ATOM 700 N N . PHE A 1 89 ? 3.152 -0.243 13.221 1.00 94.75 89 PHE A N 1
ATOM 701 C CA . PHE A 1 89 ? 2.187 0.850 13.337 1.00 94.75 89 PHE A CA 1
ATOM 702 C C . PHE A 1 89 ? 0.751 0.336 13.284 1.00 94.75 89 PHE A C 1
ATOM 704 O O . PHE A 1 89 ? -0.071 0.725 14.111 1.00 94.75 89 PHE A O 1
ATOM 711 N N . PHE A 1 90 ? 0.441 -0.560 12.346 1.00 92.69 90 PHE A N 1
ATOM 712 C CA . PHE A 1 90 ? -0.914 -1.078 12.199 1.00 92.69 90 PHE A CA 1
ATOM 713 C C . PHE A 1 90 ? -1.346 -1.903 13.412 1.00 92.69 90 PHE A C 1
ATOM 715 O O .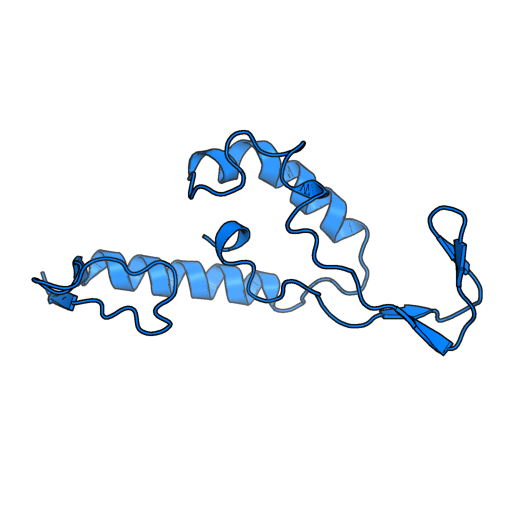 PHE A 1 90 ? -2.444 -1.701 13.927 1.00 92.69 90 PHE A O 1
ATOM 722 N N . THR A 1 91 ? -0.488 -2.800 13.905 1.00 94.81 91 THR A N 1
ATOM 723 C CA . THR A 1 91 ? -0.811 -3.607 15.084 1.00 94.81 91 THR A CA 1
ATOM 724 C C . THR A 1 91 ? -0.922 -2.750 16.332 1.00 94.81 91 THR A C 1
ATOM 726 O O . THR A 1 91 ? -1.882 -2.923 17.071 1.00 94.81 91 THR A O 1
ATOM 729 N N . SER A 1 92 ? -0.015 -1.792 16.545 1.00 95.38 92 SER A N 1
ATOM 730 C CA . SER A 1 92 ? -0.077 -0.897 17.704 1.00 95.38 92 SER A CA 1
ATOM 731 C C . SER A 1 92 ? -1.360 -0.066 17.699 1.00 95.38 92 SER A C 1
ATOM 733 O O . SER A 1 92 ? -2.029 0.038 18.724 1.00 95.38 92 SER A O 1
ATOM 735 N N . LEU A 1 93 ? -1.771 0.464 16.541 1.00 93.69 93 LEU A N 1
ATOM 736 C CA . LEU A 1 93 ? -3.035 1.195 16.432 1.00 93.69 93 LEU A CA 1
ATOM 737 C C . LEU A 1 93 ? -4.239 0.318 16.797 1.00 93.69 93 LEU A C 1
ATOM 739 O O . LEU A 1 93 ? -5.091 0.757 17.561 1.00 93.69 93 LEU A O 1
ATOM 743 N N . LEU A 1 94 ? -4.293 -0.924 16.310 1.00 92.50 94 LEU A N 1
ATOM 744 C CA . LEU A 1 94 ? -5.395 -1.849 16.609 1.00 92.50 94 LEU A CA 1
ATOM 745 C C . LEU A 1 94 ? -5.361 -2.428 18.031 1.00 92.50 94 LEU A C 1
ATOM 747 O O . LEU A 1 94 ? -6.391 -2.877 18.536 1.00 92.50 94 LEU A O 1
ATOM 751 N N . GLN A 1 95 ? -4.190 -2.461 18.666 1.00 94.62 95 GLN A N 1
ATOM 752 C CA . GLN A 1 95 ? -4.029 -2.919 20.045 1.00 94.62 95 GLN A CA 1
ATOM 753 C C . GLN A 1 95 ? -4.495 -1.861 21.048 1.00 94.62 95 GLN A C 1
ATOM 755 O O . GLN A 1 95 ? -5.172 -2.204 22.016 1.00 94.62 95 GLN A O 1
ATOM 760 N N . HIS A 1 96 ? -4.157 -0.591 20.811 1.00 93.75 96 HIS A N 1
ATOM 761 C CA . HIS A 1 96 ? -4.446 0.504 21.740 1.00 93.75 96 HIS A CA 1
ATOM 762 C C . HIS A 1 96 ? -5.780 1.209 21.473 1.00 93.75 96 HIS A C 1
ATOM 764 O O . HIS A 1 96 ? -6.376 1.751 22.406 1.00 93.75 96 HIS A O 1
ATOM 770 N N . PHE A 1 97 ? -6.264 1.199 20.227 1.00 93.81 97 PHE A N 1
ATOM 771 C CA . PHE A 1 97 ? -7.444 1.959 19.829 1.00 93.81 97 PHE A CA 1
ATOM 772 C C . PHE A 1 97 ? -8.504 1.096 19.148 1.00 93.81 97 PHE A C 1
ATOM 774 O O . PHE A 1 97 ? -8.217 0.174 18.383 1.00 93.81 97 PHE A O 1
ATOM 781 N N . THR A 1 98 ? -9.761 1.459 19.379 1.00 91.56 98 THR A N 1
ATOM 782 C CA . THR A 1 98 ? -10.903 1.008 18.588 1.00 91.56 98 THR A CA 1
ATOM 783 C C . THR A 1 98 ? -11.189 2.060 17.520 1.00 91.56 98 THR A C 1
ATOM 785 O O . THR A 1 98 ? -11.474 3.214 17.844 1.00 91.56 98 THR A O 1
ATOM 788 N N . LEU A 1 99 ? -11.083 1.664 16.249 1.00 88.81 99 LEU A N 1
ATOM 789 C CA . LEU A 1 99 ? -11.320 2.537 15.098 1.00 88.81 99 LEU A CA 1
ATOM 790 C C . LEU A 1 99 ? -12.795 2.481 14.706 1.00 88.81 99 LEU A C 1
ATOM 792 O O . LEU A 1 99 ? -13.288 1.425 14.304 1.00 88.81 99 LEU A O 1
ATOM 796 N N . THR A 1 100 ? -13.490 3.611 14.791 1.00 87.19 100 THR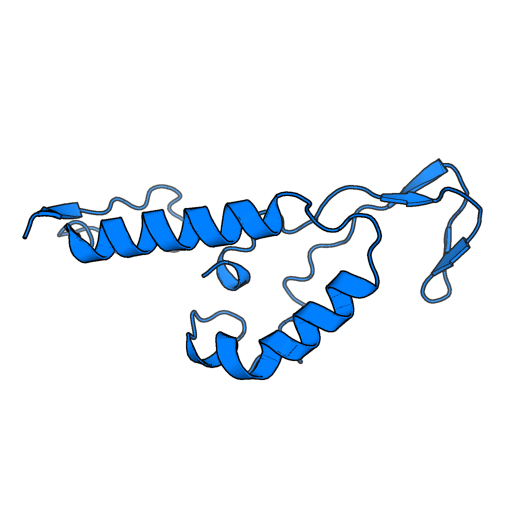 A N 1
ATOM 797 C CA . THR A 1 100 ? -14.894 3.732 14.376 1.00 87.19 100 THR A CA 1
ATOM 798 C C . THR A 1 100 ? -15.076 4.887 13.391 1.00 87.19 100 THR A C 1
ATOM 800 O O . THR A 1 100 ? -14.314 5.858 13.424 1.00 87.19 100 THR A O 1
ATOM 803 N N . PRO A 1 101 ? -16.048 4.787 12.463 1.00 84.81 101 PRO A N 1
ATOM 804 C CA . PRO A 1 101 ? -16.436 5.934 11.653 1.00 84.81 101 PRO A CA 1
ATOM 805 C C . PRO A 1 101 ? -17.038 7.019 12.551 1.00 84.81 101 PRO A C 1
ATOM 807 O O . PRO A 1 101 ? -17.669 6.706 13.564 1.00 84.81 101 PRO A O 1
ATOM 810 N N . VAL A 1 102 ? -16.879 8.284 12.162 1.00 84.19 102 VAL A N 1
ATOM 811 C CA . VAL A 1 102 ? -17.535 9.393 12.861 1.00 84.19 102 VAL A CA 1
ATOM 812 C C . VAL A 1 102 ? -19.060 9.207 12.790 1.00 84.19 102 VAL A C 1
ATOM 814 O O . VAL A 1 102 ? -19.597 8.985 11.698 1.00 84.19 102 VAL A O 1
ATOM 817 N N . PRO A 1 103 ? -19.785 9.288 13.922 1.00 80.62 103 PRO A N 1
ATOM 818 C CA . PRO A 1 103 ? -21.241 9.208 13.922 1.00 80.62 103 PRO A CA 1
ATOM 819 C C . PRO A 1 103 ? -21.853 10.289 13.023 1.00 80.62 103 PRO A C 1
ATOM 821 O O . PRO A 1 103 ? -21.619 11.476 13.228 1.00 80.62 103 PRO A O 1
ATOM 824 N N . GLY A 1 104 ? -22.651 9.879 12.036 1.00 76.44 104 GLY A N 1
ATOM 825 C CA . GLY A 1 104 ? -23.325 10.793 11.106 1.00 76.44 104 GLY A CA 1
ATOM 826 C C . GLY A 1 104 ? -22.587 11.051 9.788 1.00 76.44 104 GLY A C 1
ATOM 827 O O . GLY A 1 104 ? -23.200 11.588 8.867 1.00 76.44 104 GLY A O 1
ATOM 828 N N . GLU A 1 105 ? -21.335 10.610 9.634 1.00 74.31 105 GLU A N 1
ATOM 829 C CA . GLU A 1 105 ? -20.656 10.644 8.335 1.00 74.31 105 GLU A CA 1
ATOM 830 C C . GLU A 1 105 ? -21.000 9.399 7.507 1.00 74.31 105 GLU A C 1
ATOM 832 O O . GLU A 1 105 ? -20.729 8.257 7.890 1.00 74.31 105 GLU A O 1
ATOM 837 N N . THR A 1 106 ? -21.601 9.607 6.334 1.00 63.94 106 THR A N 1
ATOM 838 C CA . THR A 1 106 ? -21.764 8.543 5.338 1.00 63.94 106 THR A CA 1
ATOM 839 C C . THR A 1 106 ? -20.507 8.469 4.475 1.00 63.94 106 THR A C 1
ATOM 841 O O . THR A 1 106 ? -19.950 9.491 4.078 1.00 63.94 106 THR A O 1
ATOM 844 N N . LYS A 1 107 ? -20.030 7.250 4.182 1.00 61.06 107 LYS A N 1
ATOM 845 C CA . LYS A 1 107 ? -18.857 7.026 3.322 1.00 61.06 107 LYS A CA 1
ATOM 846 C C . LYS A 1 107 ? -19.124 7.565 1.913 1.00 61.06 107 LYS A C 1
ATOM 848 O O . LYS A 1 107 ? -19.622 6.839 1.054 1.00 61.06 107 LYS A O 1
ATOM 853 N N . HIS A 1 108 ? -18.759 8.813 1.644 1.00 55.47 108 HIS A N 1
ATOM 854 C CA . HIS A 1 108 ? -18.754 9.337 0.288 1.00 55.47 108 HIS A CA 1
ATOM 855 C C . HIS A 1 108 ? -17.542 8.773 -0.459 1.00 55.47 108 HIS A C 1
ATOM 857 O O . HIS A 1 108 ? -16.394 9.029 -0.109 1.00 55.47 108 HIS A O 1
ATOM 863 N N . ARG A 1 109 ? -17.807 8.004 -1.524 1.00 53.59 109 ARG A N 1
ATOM 864 C CA . ARG A 1 109 ? -16.806 7.338 -2.387 1.00 53.59 109 ARG A CA 1
ATOM 865 C C . ARG A 1 109 ? -15.745 8.292 -2.970 1.00 53.59 109 ARG A C 1
ATOM 867 O O . ARG A 1 109 ? -14.705 7.819 -3.415 1.00 53.59 109 ARG A O 1
ATOM 874 N N . ASN A 1 110 ? -16.003 9.602 -2.936 1.00 50.38 110 ASN A N 1
ATOM 875 C CA . ASN A 1 110 ? -15.176 10.655 -3.527 1.00 50.38 110 ASN A CA 1
ATOM 876 C C . ASN A 1 110 ? -14.710 11.719 -2.506 1.00 50.38 110 ASN A C 1
ATOM 878 O O . ASN A 1 110 ? -14.220 12.766 -2.921 1.00 50.38 110 ASN A O 1
ATOM 882 N N . GLN A 1 111 ? -14.876 11.495 -1.196 1.00 51.38 111 GLN A N 1
ATOM 883 C CA . GLN A 1 111 ? -14.365 12.412 -0.173 1.00 51.38 111 GLN A CA 1
ATOM 884 C C . GLN A 1 111 ? -12.911 12.039 0.146 1.00 51.38 111 GLN A C 1
ATOM 886 O O . GLN A 1 111 ? -12.629 10.907 0.538 1.00 51.38 111 GLN A O 1
ATOM 891 N N . HIS A 1 112 ? -11.981 12.976 -0.042 1.00 55.62 112 HIS A N 1
ATOM 892 C CA . HIS A 1 112 ? -10.573 12.783 0.327 1.00 55.62 112 HIS A CA 1
ATOM 893 C C . HIS A 1 112 ? -10.332 12.868 1.843 1.00 55.62 112 HIS A C 1
ATOM 895 O O . HIS A 1 112 ? -9.270 12.453 2.302 1.00 55.62 112 HIS A O 1
ATOM 901 N N . ASP A 1 113 ? -11.331 13.331 2.598 1.00 52.84 113 ASP A N 1
ATOM 902 C CA . ASP A 1 113 ? -11.323 13.373 4.055 1.00 52.84 113 ASP A CA 1
ATOM 903 C C . ASP A 1 113 ? -12.124 12.198 4.616 1.00 52.84 113 ASP A C 1
ATOM 905 O O . ASP A 1 113 ? -13.352 12.154 4.547 1.00 52.84 113 ASP A O 1
ATOM 909 N N . LEU A 1 114 ? -11.395 11.215 5.145 1.00 65.19 114 LEU A N 1
ATOM 910 C CA . LEU A 1 114 ? -11.941 10.149 5.974 1.00 65.19 114 LEU A CA 1
ATOM 911 C C . LEU A 1 114 ? -11.604 10.483 7.426 1.00 65.19 114 LEU A C 1
ATOM 913 O O . LEU A 1 114 ? -10.466 10.286 7.858 1.00 65.19 114 LEU A O 1
ATOM 917 N N . HIS A 1 115 ? -12.588 10.960 8.182 1.00 70.00 115 HIS A N 1
ATOM 918 C CA . HIS A 1 115 ? -12.423 11.145 9.615 1.00 70.00 115 HIS A CA 1
ATOM 919 C C . HIS A 1 115 ? -12.616 9.800 10.331 1.00 70.00 115 HIS A C 1
ATOM 921 O O . HIS A 1 115 ? -13.586 9.073 10.104 1.00 70.00 115 HIS A O 1
ATOM 927 N N . ILE A 1 116 ? -11.653 9.435 11.182 1.00 79.38 116 ILE A N 1
ATOM 928 C CA . ILE A 1 116 ? -11.677 8.197 11.970 1.00 79.38 116 ILE A CA 1
ATOM 929 C C . ILE A 1 116 ? -11.605 8.579 13.444 1.00 79.38 116 ILE A C 1
ATOM 931 O O . ILE A 1 116 ? -10.685 9.285 13.860 1.00 79.38 116 ILE A O 1
A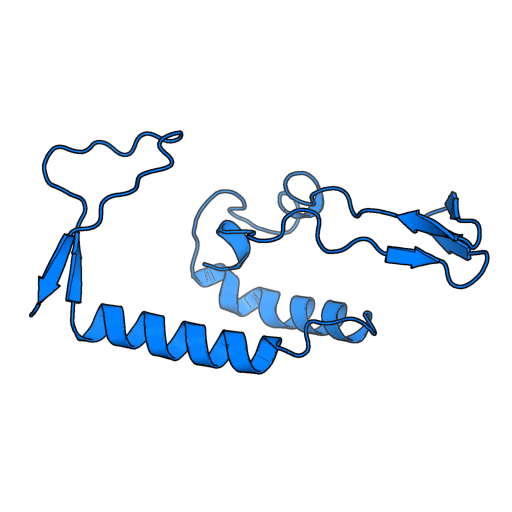TOM 935 N N . CYS A 1 117 ? -12.560 8.100 14.237 1.00 81.38 117 CYS A N 1
ATOM 936 C CA . CYS A 1 117 ? -12.519 8.245 15.684 1.00 81.38 117 CYS A CA 1
ATOM 937 C C . CYS A 1 117 ? -11.612 7.169 16.286 1.00 81.38 117 CYS A C 1
ATOM 939 O O . CYS A 1 117 ? -11.789 5.975 16.033 1.00 81.38 117 CYS A O 1
ATOM 941 N N . PHE A 1 118 ? -10.664 7.605 17.116 1.00 82.81 118 PHE A N 1
ATOM 942 C CA . PHE A 1 118 ? -9.812 6.736 17.920 1.00 82.81 118 PHE A CA 1
ATOM 943 C C . PHE A 1 118 ? -10.338 6.740 19.348 1.00 82.81 118 PHE A C 1
ATOM 945 O O . PHE A 1 118 ? -10.235 7.743 20.051 1.00 82.81 118 PHE A O 1
ATOM 952 N N . GLN A 1 119 ? -10.908 5.621 19.776 1.00 81.75 119 GLN A N 1
ATOM 953 C CA . GLN A 1 119 ? -11.278 5.428 21.174 1.00 81.75 119 GLN A CA 1
ATOM 954 C C . GLN A 1 119 ? -10.213 4.561 21.832 1.00 81.75 119 GLN A C 1
ATOM 956 O O . GLN A 1 119 ? -9.959 3.448 21.370 1.00 81.75 119 GLN A O 1
ATOM 961 N N . THR A 1 120 ? -9.567 5.072 22.879 1.00 78.44 120 THR A N 1
ATOM 962 C CA . THR A 1 120 ? -8.712 4.247 23.739 1.00 78.44 120 THR A CA 1
ATOM 963 C C . THR A 1 120 ? -9.576 3.181 24.396 1.00 78.44 120 THR A C 1
ATOM 965 O O . THR A 1 120 ? -10.711 3.465 24.784 1.00 78.44 120 THR A O 1
ATOM 968 N N . ARG A 1 121 ? -9.055 1.960 24.487 1.00 61.72 121 ARG A N 1
ATOM 969 C CA . ARG A 1 121 ? -9.659 0.955 25.365 1.00 61.72 121 ARG A CA 1
ATOM 970 C C . ARG A 1 121 ? -9.462 1.314 26.830 1.00 61.72 121 ARG A C 1
ATOM 972 O O . ARG A 1 121 ? -8.442 1.973 27.131 1.00 61.72 121 ARG A O 1
#

Secondary structure (DSSP, 8-state):
-HHHH-SSTT---EE-SS-EEETTEEE-TT-EEPPPPTTTTTHHHH-SSSSS--TTHHHHSHHHHHHHHHT-TT--TTHHHHHHHHHHHHHHHHHHEEEEEPTT----TT-S---EEEEE-

Sequence (121 aa):
IQRLGNVVPMGFPKMASKDSTLGGYFIPKVKKYQPDSPRDKCQANEWATPDAFNPDHQGSHAERSINNRLLCKRVCIGERLARMELFLFFTSLLQHFTLTPVPGETKHRNQHDLHICFQTR